Protein AF-A0AAX4ICZ7-F1 (afdb_monomer_lite)

Foldseek 3Di:
DDPDDQQKAWPDADPVDPADPPGDDPVNCPPPPFKDKDKDLPDDCLVQVVLVLLVVQHPDDDWHWHTWMWGDDDPTIMIMTMTTDDDDDDCVVCVVVDDPVVVVVVVVVVVRSVVSVVVRDDPPDPDGPPD

Secondary structure (DSSP, 8-state):
---PPPSEEEEEE-TTS-PPSSPP-TTT-TT-TTEEEEEETT--HHHHHHHHHHHHH-----PPEEEEEEEEETTEEEEEEEEE------HHHHHTT--HHHHHHHHHHHHHHHHHHHTSPP-SSSS-TT-

pLDDT: mean 88.65, std 12.39, range [39.0, 98.56]

Radius of gyration: 18.23 Å; chains: 1; bounding box: 46×34×51 Å

Organism: NCBI:txid34406

InterPro domains:
  IPR011009 Protein kinase-like domain superfamily [SSF56112] (32-123)
  IPR051678 Aminoglycoside Phosphotransferase Enzymes [PTHR21310] (30-130)

Sequence (131 aa):
MTEAAPPYDVLFLDRSQNQSNPLPTQNDIDGSEGLVIKFGVHVHPIEGHNMLYVGKLTTVPVPKPYVIYQHRKQQKVITYIVMQDVAGTTLVDLWGGLDHARKTAIVMTLRTYFDQLRQLPHPGYFGNIEG

Structure (mmCIF, N/CA/C/O backbone):
data_AF-A0AAX4ICZ7-F1
#
_entry.id   AF-A0AAX4ICZ7-F1
#
loop_
_atom_site.group_PDB
_atom_site.id
_atom_site.type_symbol
_atom_site.label_atom_id
_atom_site.label_alt_id
_atom_site.label_comp_id
_atom_site.label_asym_id
_atom_site.label_entity_id
_atom_site.label_seq_id
_atom_site.pdbx_PDB_ins_code
_atom_site.Cartn_x
_atom_site.Cartn_y
_atom_site.Cartn_z
_atom_site.occupancy
_atom_site.B_iso_or_equiv
_atom_site.auth_seq_id
_atom_site.auth_comp_id
_atom_site.auth_asym_id
_atom_site.auth_atom_id
_atom_site.pdbx_PDB_model_num
ATOM 1 N N . MET A 1 1 ? -22.268 -15.468 30.805 1.00 39.00 1 MET A N 1
ATOM 2 C CA . MET A 1 1 ? -20.944 -14.832 30.949 1.00 39.00 1 MET A CA 1
ATOM 3 C C . MET A 1 1 ? -20.851 -13.802 29.844 1.00 39.00 1 MET A C 1
ATOM 5 O O . MET A 1 1 ? -20.853 -14.183 28.685 1.00 39.00 1 MET A O 1
ATOM 9 N N . THR A 1 2 ? -20.958 -12.522 30.182 1.00 42.94 2 THR A N 1
ATOM 10 C CA . THR A 1 2 ? -20.857 -11.416 29.224 1.00 42.94 2 THR A CA 1
ATOM 11 C C . THR A 1 2 ? -19.398 -11.278 28.816 1.00 42.94 2 THR A C 1
ATOM 13 O O . THR A 1 2 ? -18.579 -10.856 29.630 1.00 42.94 2 THR A O 1
ATOM 16 N N . GLU A 1 3 ? -19.070 -11.695 27.596 1.00 46.62 3 GLU A N 1
ATOM 17 C CA . GLU A 1 3 ? -17.780 -11.405 26.976 1.00 46.62 3 GLU A CA 1
ATOM 18 C C . GLU A 1 3 ? -17.655 -9.879 26.906 1.00 46.62 3 GLU A C 1
ATOM 20 O O . GLU A 1 3 ? -18.453 -9.207 26.248 1.00 46.62 3 GLU A O 1
ATOM 25 N N . ALA A 1 4 ? -16.751 -9.311 27.708 1.00 56.94 4 ALA A N 1
ATOM 26 C CA . ALA A 1 4 ? -16.487 -7.883 27.671 1.00 56.94 4 ALA A CA 1
ATOM 27 C C . ALA A 1 4 ? -16.040 -7.534 26.249 1.00 56.94 4 ALA A C 1
ATOM 29 O O . ALA A 1 4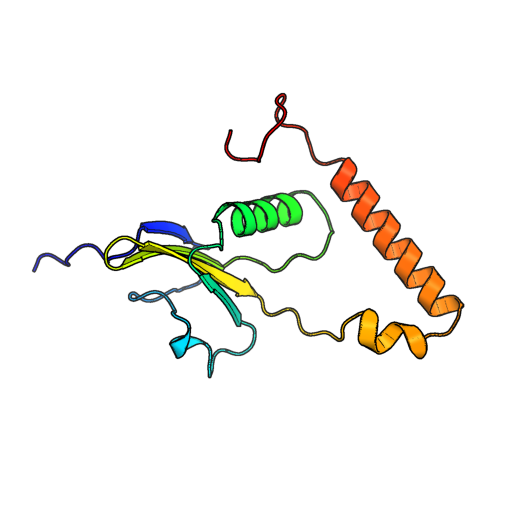 ? -15.165 -8.210 25.705 1.00 56.94 4 ALA A O 1
ATOM 30 N N . ALA A 1 5 ? -16.662 -6.516 25.647 1.00 59.00 5 ALA A N 1
ATOM 31 C CA . ALA A 1 5 ? -16.294 -6.070 24.311 1.00 59.00 5 ALA A CA 1
ATOM 32 C C . ALA A 1 5 ? -14.769 -5.851 24.252 1.00 59.00 5 ALA A C 1
ATOM 34 O O . ALA A 1 5 ? -14.211 -5.262 25.188 1.00 59.00 5 ALA A O 1
ATOM 35 N N . PRO A 1 6 ? -14.082 -6.355 23.212 1.00 63.69 6 PRO A N 1
ATOM 36 C CA . PRO A 1 6 ? -12.639 -6.206 23.104 1.00 63.69 6 PRO A CA 1
ATOM 37 C C . PRO A 1 6 ? -12.260 -4.714 23.157 1.00 63.69 6 PRO A C 1
ATOM 39 O O . PRO A 1 6 ? -13.010 -3.881 22.647 1.00 63.69 6 PRO A O 1
ATOM 42 N N . PRO A 1 7 ? -11.107 -4.339 23.744 1.00 80.62 7 PRO A N 1
ATOM 43 C CA . PRO A 1 7 ? -10.701 -2.939 23.935 1.00 80.62 7 PRO A CA 1
ATOM 44 C C . PRO A 1 7 ? -10.240 -2.258 22.627 1.00 80.62 7 PRO A C 1
ATOM 46 O O . PRO A 1 7 ? -9.425 -1.331 22.650 1.00 80.62 7 PRO A O 1
ATOM 49 N N . TYR A 1 8 ? -10.725 -2.743 21.482 1.00 87.56 8 TYR A N 1
ATOM 50 C CA . TYR A 1 8 ? -10.279 -2.385 20.146 1.00 87.56 8 TYR A CA 1
ATOM 51 C C . TYR A 1 8 ? -11.464 -2.043 19.244 1.00 87.56 8 TYR A C 1
ATOM 53 O O . TYR A 1 8 ? -12.433 -2.798 19.174 1.00 87.56 8 TYR A O 1
ATOM 61 N N . ASP A 1 9 ? -11.324 -0.964 18.481 1.00 91.50 9 ASP A N 1
ATOM 62 C CA . ASP A 1 9 ? -12.233 -0.618 17.392 1.00 91.50 9 ASP A CA 1
ATOM 63 C C . ASP A 1 9 ? -11.701 -1.249 16.099 1.00 91.50 9 ASP A C 1
ATOM 65 O O . ASP A 1 9 ? -10.654 -0.846 15.584 1.00 91.50 9 ASP A O 1
ATOM 69 N N . VAL A 1 10 ? -12.386 -2.272 15.581 1.00 92.56 10 VAL A N 1
ATOM 70 C CA . VAL A 1 10 ? -12.004 -2.945 14.328 1.00 92.56 10 VAL A CA 1
ATOM 71 C C . VAL A 1 10 ? -12.579 -2.177 13.144 1.00 92.56 10 VAL A C 1
ATOM 73 O O . VAL A 1 10 ? -13.793 -2.074 12.993 1.00 92.56 10 VAL A O 1
ATOM 76 N N . LEU A 1 11 ? -11.698 -1.655 12.294 1.00 94.38 11 LEU A N 1
ATOM 77 C CA . LEU A 1 11 ? -12.046 -0.844 11.125 1.00 94.38 11 LEU A CA 1
ATOM 78 C C . LEU A 1 11 ? -12.074 -1.679 9.839 1.00 94.38 11 LEU A C 1
ATOM 80 O O . LEU A 1 11 ? -12.870 -1.421 8.942 1.00 94.38 11 LEU A O 1
ATOM 84 N N . PHE A 1 12 ? -11.236 -2.714 9.763 1.00 94.50 12 PHE A N 1
ATOM 85 C CA . PHE A 1 12 ? -11.218 -3.678 8.668 1.00 94.50 12 PHE A CA 1
ATOM 86 C C . PHE A 1 12 ? -10.761 -5.050 9.167 1.00 94.50 12 PHE A C 1
ATOM 88 O O . PHE A 1 12 ? -9.839 -5.143 9.977 1.00 94.50 12 PHE A O 1
ATOM 95 N N . LEU A 1 13 ? -11.377 -6.108 8.640 1.00 92.94 13 LEU A N 1
ATOM 96 C CA . LEU A 1 13 ? -10.984 -7.497 8.859 1.00 92.94 13 LEU A CA 1
ATOM 97 C C . LEU A 1 13 ? -11.249 -8.298 7.578 1.00 92.94 13 LEU A C 1
ATOM 99 O O . LEU A 1 13 ? -12.397 -8.425 7.141 1.00 92.94 13 LEU A O 1
ATOM 103 N N . ASP A 1 14 ? -10.195 -8.855 6.989 1.00 91.19 14 ASP A N 1
ATOM 104 C CA . ASP A 1 14 ? -10.305 -9.839 5.919 1.00 91.19 14 ASP A CA 1
ATOM 105 C C . ASP A 1 14 ? -10.885 -11.131 6.507 1.00 91.19 14 ASP A C 1
ATOM 107 O O . ASP A 1 14 ? -10.213 -11.855 7.236 1.00 91.19 14 ASP A O 1
ATOM 111 N N . ARG A 1 15 ? -12.144 -11.436 6.180 1.00 85.75 15 ARG A N 1
ATOM 112 C CA . ARG A 1 15 ? -12.864 -12.607 6.711 1.00 85.75 15 ARG A CA 1
ATOM 113 C C . ARG A 1 15 ? -12.264 -13.948 6.284 1.00 85.75 15 ARG A C 1
ATOM 115 O O . ARG A 1 15 ? -12.629 -14.969 6.857 1.00 85.75 15 ARG A O 1
ATOM 122 N N . SER A 1 16 ? -11.393 -13.962 5.272 1.00 83.00 16 SER A N 1
ATOM 123 C CA . SER A 1 16 ? -10.638 -15.166 4.905 1.00 83.00 16 SER A CA 1
ATOM 124 C C . SER A 1 16 ? -9.529 -15.484 5.910 1.00 83.00 16 SER A C 1
ATOM 126 O O . SER A 1 16 ? -9.106 -16.633 6.015 1.00 83.00 16 SER A O 1
ATOM 128 N N . GLN A 1 17 ? -9.090 -14.486 6.679 1.00 73.25 17 GLN A N 1
ATOM 129 C CA . GLN A 1 17 ? -8.119 -14.658 7.744 1.00 73.25 17 GLN A CA 1
ATOM 130 C C . GLN A 1 17 ? -8.851 -15.118 9.002 1.00 73.25 17 GLN A C 1
ATOM 132 O O . GLN A 1 17 ? -9.657 -14.382 9.571 1.00 73.25 17 GLN A O 1
ATOM 137 N N . ASN A 1 18 ? -8.578 -16.349 9.435 1.00 70.31 18 ASN A N 1
ATOM 138 C CA . ASN A 1 18 ? -9.142 -16.916 10.657 1.00 70.31 18 ASN A CA 1
ATOM 139 C C . ASN A 1 18 ? -8.439 -16.303 11.884 1.00 70.31 18 ASN A C 1
ATOM 141 O O . ASN A 1 18 ? -7.602 -16.934 12.524 1.00 70.31 18 ASN A O 1
ATOM 145 N N . GLN A 1 19 ? -8.706 -15.021 12.133 1.00 71.06 19 GLN A N 1
ATOM 146 C CA . GLN A 1 19 ? -8.081 -14.230 13.191 1.00 71.06 19 GLN A CA 1
ATOM 147 C C . GLN A 1 19 ? -8.712 -14.548 14.550 1.00 71.06 19 GLN A C 1
ATOM 149 O O . GLN A 1 19 ? -9.929 -14.464 14.719 1.00 71.06 19 GLN A O 1
ATOM 154 N N . SER A 1 20 ? -7.876 -14.890 15.530 1.00 69.69 20 SER A N 1
ATOM 155 C CA . SER A 1 20 ? -8.279 -15.075 16.926 1.00 69.69 20 SER A CA 1
ATOM 156 C C . SER A 1 20 ? -8.441 -13.735 17.656 1.00 69.69 20 SER A C 1
ATOM 158 O O . SER A 1 20 ? -7.787 -12.752 17.317 1.00 69.69 20 SER A O 1
ATOM 160 N N . ASN A 1 21 ? -9.284 -13.707 18.693 1.00 70.75 21 ASN A N 1
ATOM 161 C CA . ASN A 1 21 ? -9.325 -12.635 19.693 1.00 70.75 21 ASN A CA 1
ATOM 162 C C . ASN A 1 21 ? -8.432 -13.054 20.884 1.00 70.75 21 ASN A C 1
ATOM 164 O O . ASN A 1 21 ? -8.640 -14.158 21.394 1.00 70.75 21 ASN A O 1
ATOM 168 N N . PRO A 1 22 ? -7.464 -12.240 21.351 1.00 78.12 22 PRO A N 1
ATOM 169 C CA . PRO A 1 22 ? -7.138 -10.873 20.927 1.00 78.12 22 PRO A CA 1
ATOM 170 C C . PRO A 1 22 ? -6.443 -10.788 19.562 1.00 78.12 22 PRO A C 1
ATOM 172 O O . PRO A 1 22 ? -5.724 -11.702 19.168 1.00 78.12 22 PRO A O 1
ATOM 175 N N . LEU A 1 23 ? -6.663 -9.666 18.862 1.00 84.25 23 LEU A N 1
ATOM 176 C CA . LEU A 1 23 ? -6.032 -9.381 17.568 1.00 84.25 23 LEU A CA 1
ATOM 177 C C . LEU A 1 23 ? -4.498 -9.265 17.694 1.00 84.25 23 LEU A C 1
ATOM 179 O O . LEU A 1 23 ? -4.026 -8.769 18.724 1.00 84.25 23 LEU A O 1
ATOM 183 N N . PRO A 1 24 ? -3.732 -9.642 16.648 1.00 83.69 24 PRO A N 1
ATOM 184 C CA . PRO A 1 24 ? -2.273 -9.614 16.662 1.00 83.69 24 PRO A CA 1
ATOM 185 C C . PRO A 1 24 ? -1.716 -8.228 16.966 1.00 83.69 24 PRO A C 1
ATOM 187 O O . PRO A 1 24 ? -2.038 -7.247 16.300 1.00 83.69 24 PRO A O 1
ATOM 190 N N . THR A 1 25 ? -0.824 -8.172 17.942 1.00 82.12 25 THR A N 1
ATOM 191 C CA . THR A 1 25 ? -0.043 -7.005 18.335 1.00 82.12 25 THR A CA 1
ATOM 192 C C . THR A 1 25 ? 1.401 -7.140 17.856 1.00 82.12 25 THR A C 1
ATOM 194 O O . THR A 1 25 ? 1.804 -8.165 17.313 1.00 82.12 25 THR A O 1
ATOM 197 N N . GLN A 1 26 ? 2.225 -6.117 18.103 1.00 79.38 26 GLN A N 1
ATOM 198 C CA . GLN A 1 26 ? 3.654 -6.147 17.765 1.00 79.38 26 GLN A CA 1
ATOM 199 C C . GLN A 1 26 ? 4.399 -7.378 18.323 1.00 79.38 26 GLN A C 1
ATOM 201 O O . GLN A 1 26 ? 5.389 -7.797 17.741 1.00 79.38 26 GLN A O 1
ATOM 206 N N . ASN A 1 27 ? 3.935 -7.938 19.447 1.00 79.06 27 ASN A N 1
ATOM 207 C CA . ASN A 1 27 ? 4.591 -9.066 20.107 1.00 79.06 27 ASN A CA 1
ATOM 208 C C . ASN A 1 27 ? 4.250 -10.413 19.448 1.00 79.06 27 ASN A C 1
ATOM 210 O O . ASN A 1 27 ? 4.919 -11.401 19.721 1.00 79.06 27 ASN A O 1
ATOM 214 N N . ASP A 1 28 ? 3.219 -10.457 18.602 1.00 74.56 28 ASP A N 1
ATOM 215 C CA . ASP A 1 28 ? 2.684 -11.695 18.024 1.00 74.56 28 ASP A CA 1
ATOM 216 C C . ASP A 1 28 ? 3.287 -12.009 16.639 1.00 74.56 28 ASP A C 1
ATOM 218 O O . ASP A 1 28 ? 3.081 -13.093 16.101 1.00 74.56 28 ASP A O 1
ATOM 222 N N . ILE A 1 29 ? 4.043 -11.067 16.058 1.00 67.94 29 ILE A N 1
ATOM 223 C CA . ILE A 1 29 ? 4.592 -11.163 14.692 1.00 67.94 29 ILE A CA 1
ATOM 224 C C . ILE A 1 29 ? 5.961 -11.846 14.656 1.00 67.94 29 ILE A C 1
ATOM 226 O O . ILE A 1 29 ? 6.394 -12.286 13.596 1.00 67.94 29 ILE A O 1
ATOM 230 N N . ASP A 1 30 ? 6.638 -11.970 15.802 1.00 59.72 30 ASP A N 1
ATOM 231 C CA . ASP A 1 30 ? 8.016 -12.486 15.900 1.00 59.72 30 ASP A CA 1
ATOM 232 C C . ASP A 1 30 ? 8.141 -13.981 15.509 1.00 59.72 30 ASP A C 1
ATOM 234 O O . ASP A 1 30 ? 9.221 -14.560 15.530 1.00 59.72 30 ASP A O 1
ATOM 238 N N . GLY A 1 31 ? 7.033 -14.619 15.109 1.00 57.75 31 GLY A N 1
ATOM 239 C CA . GLY A 1 31 ? 6.996 -15.969 14.539 1.00 57.75 31 GLY A CA 1
ATOM 240 C C . GLY A 1 31 ? 6.003 -16.167 13.388 1.00 57.75 31 GLY A C 1
ATOM 241 O O . GLY A 1 31 ? 5.777 -17.308 12.989 1.00 57.75 31 GLY A O 1
ATOM 242 N N . SER A 1 32 ? 5.381 -15.107 12.855 1.00 64.56 32 SER A N 1
ATOM 243 C CA . SER A 1 32 ? 4.423 -15.234 11.750 1.00 64.56 32 SER A CA 1
ATOM 244 C C . SER A 1 32 ? 5.099 -14.937 10.411 1.00 64.56 32 SER A C 1
ATOM 246 O O . SER A 1 32 ? 5.226 -13.777 10.016 1.00 64.56 32 SER A O 1
ATOM 248 N N . GLU A 1 33 ? 5.533 -15.985 9.706 1.00 75.25 33 GLU A N 1
ATOM 249 C CA . GLU A 1 33 ? 6.105 -15.845 8.363 1.00 75.25 33 GLU A CA 1
ATOM 250 C C . GLU A 1 33 ? 5.110 -15.152 7.416 1.00 75.25 33 GLU A C 1
ATOM 252 O O . GLU A 1 33 ? 3.941 -15.533 7.318 1.00 75.25 33 GLU A O 1
ATOM 257 N N . GLY A 1 34 ? 5.575 -14.119 6.706 1.00 85.44 34 GLY A N 1
ATOM 258 C CA . GLY A 1 34 ? 4.790 -13.431 5.678 1.00 85.44 34 GLY A CA 1
ATOM 259 C C . GLY A 1 34 ? 3.849 -12.326 6.175 1.00 85.44 34 GLY A C 1
ATOM 260 O O . GLY A 1 34 ? 3.037 -11.839 5.381 1.00 85.44 34 GLY A O 1
ATOM 261 N N . LEU A 1 35 ? 3.940 -11.912 7.445 1.00 89.06 35 LEU A N 1
ATOM 262 C CA . LEU A 1 35 ? 3.156 -10.808 8.012 1.00 89.06 35 LEU A CA 1
ATOM 263 C C . LEU A 1 35 ? 4.042 -9.706 8.595 1.00 89.06 35 LEU A C 1
ATOM 265 O O . LEU A 1 35 ? 5.074 -9.968 9.203 1.00 89.06 35 LEU A O 1
ATOM 269 N N . VAL A 1 36 ? 3.569 -8.466 8.485 1.00 91.81 36 VAL A N 1
ATOM 270 C CA . VAL A 1 36 ? 4.126 -7.298 9.175 1.00 91.81 36 VAL A CA 1
ATOM 271 C C . VAL A 1 36 ? 3.002 -6.463 9.781 1.00 91.81 36 VAL A C 1
ATOM 273 O O . VAL A 1 36 ? 1.881 -6.429 9.264 1.00 91.81 36 VAL A O 1
ATOM 276 N N . ILE A 1 37 ? 3.298 -5.751 10.871 1.00 93.56 37 ILE A N 1
ATOM 277 C CA . ILE A 1 37 ? 2.367 -4.787 11.465 1.00 93.56 37 ILE A CA 1
ATOM 278 C C . ILE A 1 37 ? 2.981 -3.398 11.427 1.00 93.56 37 ILE A C 1
ATOM 280 O O . ILE A 1 37 ? 4.041 -3.151 12.003 1.00 93.56 37 ILE A O 1
ATOM 284 N N . LYS A 1 38 ? 2.253 -2.461 10.821 1.00 94.94 38 LYS A N 1
ATOM 285 C CA . LYS A 1 38 ? 2.511 -1.033 10.980 1.00 94.94 38 LYS A CA 1
ATOM 286 C C . LYS A 1 38 ? 1.623 -0.490 12.089 1.00 94.94 38 LYS A C 1
ATOM 288 O O . LYS A 1 38 ? 0.406 -0.653 12.039 1.00 94.94 38 LYS A O 1
ATOM 293 N N . PHE A 1 39 ? 2.209 0.167 13.085 1.00 95.00 39 PHE A N 1
ATOM 294 C CA . PHE A 1 39 ? 1.439 0.696 14.205 1.00 95.00 39 PHE A CA 1
ATOM 295 C C . PHE A 1 39 ? 2.015 1.990 14.773 1.00 95.00 39 PHE A C 1
ATOM 297 O O . PHE A 1 39 ? 3.195 2.297 14.615 1.00 95.00 39 PHE A O 1
ATOM 304 N N . GLY A 1 40 ? 1.162 2.759 15.446 1.00 94.62 40 GLY A N 1
ATOM 305 C CA . GLY A 1 40 ? 1.566 3.982 16.131 1.00 94.62 40 GLY A CA 1
ATOM 306 C C . GLY A 1 40 ? 0.457 5.023 16.205 1.00 94.62 40 GLY A C 1
ATOM 307 O O . GLY A 1 40 ? -0.602 4.888 15.597 1.00 94.62 40 GLY A O 1
ATOM 308 N N . VAL A 1 41 ? 0.722 6.097 16.948 1.00 95.44 41 VAL A N 1
ATOM 309 C CA . VAL A 1 41 ? -0.205 7.237 17.089 1.00 95.44 41 VAL A CA 1
ATOM 310 C C . VAL A 1 41 ? -0.259 8.135 15.849 1.00 95.44 41 VAL A C 1
ATOM 312 O O . VAL A 1 41 ? -1.176 8.933 15.708 1.00 95.44 41 VAL A O 1
ATOM 315 N N . HIS A 1 42 ? 0.724 8.004 14.956 1.00 95.56 42 HIS A N 1
ATOM 316 C CA . HIS A 1 42 ? 0.806 8.725 13.680 1.00 95.56 42 HIS A CA 1
ATOM 317 C C . HIS A 1 42 ? 0.498 7.823 12.476 1.00 95.56 42 HIS A C 1
ATOM 319 O O . HIS A 1 42 ? 0.670 8.231 11.331 1.00 95.56 42 HIS A O 1
ATOM 325 N N . VAL A 1 43 ? 0.065 6.584 12.727 1.00 96.19 43 VAL A N 1
ATOM 326 C CA . VAL A 1 43 ? -0.439 5.690 11.686 1.00 96.19 43 VAL A CA 1
ATOM 327 C C . VAL A 1 43 ? -1.935 5.941 11.558 1.00 96.19 43 VAL A C 1
ATOM 329 O O . VAL A 1 43 ? -2.673 5.869 12.542 1.00 96.19 43 VAL A O 1
ATOM 332 N N . HIS A 1 44 ? -2.382 6.248 10.345 1.00 95.62 44 HIS A N 1
ATOM 333 C CA . HIS A 1 44 ? -3.781 6.546 10.063 1.00 95.62 44 HIS A CA 1
ATOM 334 C C . HIS A 1 44 ? -4.444 5.361 9.346 1.00 95.62 44 HIS A C 1
ATOM 336 O O . HIS A 1 44 ? -3.832 4.808 8.430 1.00 95.62 44 HIS A O 1
ATOM 342 N N . PRO A 1 45 ? -5.695 4.993 9.694 1.00 96.38 45 PRO A N 1
ATOM 343 C CA . PRO A 1 45 ? -6.420 3.902 9.030 1.00 96.38 45 PRO A CA 1
ATOM 344 C C . PRO A 1 45 ? -6.491 4.046 7.505 1.00 96.38 45 PRO A C 1
ATOM 346 O O . PRO A 1 45 ? -6.425 3.049 6.787 1.00 96.38 45 PRO A O 1
ATOM 349 N N . ILE A 1 46 ? -6.524 5.293 7.020 1.00 95.94 46 ILE A N 1
ATOM 350 C CA . ILE A 1 46 ? -6.543 5.632 5.594 1.00 95.94 46 ILE A CA 1
ATOM 351 C C . ILE A 1 46 ? -5.387 5.007 4.805 1.00 95.94 46 ILE A C 1
ATOM 353 O O . ILE A 1 46 ? -5.538 4.738 3.621 1.00 95.94 46 ILE A O 1
ATOM 357 N N . GLU A 1 47 ? -4.242 4.725 5.433 1.00 96.38 47 GLU A N 1
ATOM 358 C CA . GLU A 1 47 ? -3.141 4.023 4.770 1.00 96.38 47 GLU A CA 1
ATOM 359 C C . GLU A 1 47 ? -3.558 2.610 4.340 1.00 96.38 47 GLU A C 1
ATOM 361 O O . GLU A 1 47 ? -3.348 2.221 3.192 1.00 96.38 47 GLU A O 1
ATOM 366 N N . GLY A 1 48 ? -4.217 1.869 5.234 1.00 97.00 48 GLY A N 1
ATOM 367 C CA . GLY A 1 48 ? -4.749 0.544 4.932 1.00 97.00 48 GLY A CA 1
ATOM 368 C C . GLY A 1 48 ? -5.909 0.592 3.940 1.00 97.00 48 GLY A C 1
ATOM 369 O O . GLY A 1 48 ? -5.942 -0.197 2.997 1.00 97.00 48 GLY A O 1
ATOM 370 N N . HIS A 1 49 ? -6.820 1.558 4.082 1.00 96.19 49 HIS A N 1
ATOM 371 C CA . HIS A 1 49 ? -7.915 1.730 3.124 1.00 96.19 49 HIS A CA 1
ATOM 372 C C . HIS A 1 49 ? -7.405 2.087 1.719 1.00 96.19 49 HIS A C 1
ATOM 374 O O . HIS A 1 49 ? -7.898 1.537 0.733 1.00 96.19 49 HIS A O 1
ATOM 380 N N . ASN A 1 50 ? -6.369 2.926 1.610 1.00 95.81 50 ASN A N 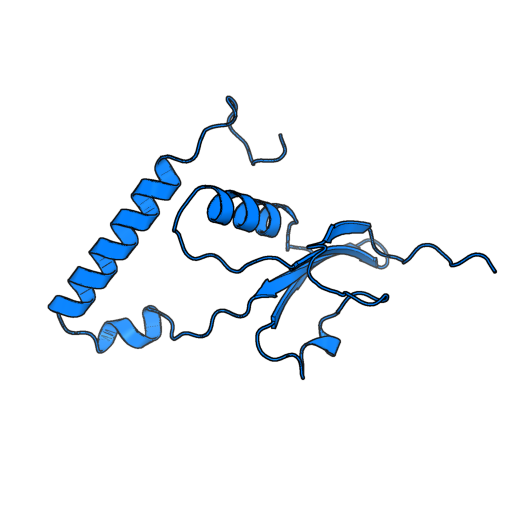1
ATOM 381 C CA . ASN A 1 50 ? -5.731 3.243 0.333 1.00 95.81 50 ASN A CA 1
ATOM 382 C C . ASN A 1 50 ? -5.094 2.001 -0.303 1.00 95.81 50 ASN A C 1
ATOM 384 O O . ASN A 1 50 ? -5.235 1.810 -1.509 1.00 95.81 50 ASN A O 1
ATOM 388 N N . MET A 1 51 ? -4.450 1.128 0.482 1.00 97.06 51 MET A N 1
ATOM 389 C CA . MET A 1 51 ? -3.920 -0.146 -0.028 1.00 97.06 51 MET A CA 1
ATOM 390 C C . MET A 1 51 ? -5.034 -1.044 -0.586 1.00 97.06 51 MET A C 1
ATOM 392 O O . MET A 1 51 ? -4.904 -1.557 -1.697 1.00 97.06 51 MET A O 1
ATOM 396 N N . LEU A 1 52 ? -6.161 -1.180 0.125 1.00 95.88 52 LEU A N 1
ATOM 397 C CA . LEU A 1 52 ? -7.322 -1.939 -0.364 1.00 95.88 52 LEU A CA 1
ATOM 398 C C . LEU A 1 52 ? -7.889 -1.348 -1.661 1.00 95.88 52 LEU A C 1
ATOM 400 O O . LEU A 1 52 ? -8.209 -2.085 -2.594 1.00 95.88 52 LEU A O 1
ATOM 404 N N . TYR A 1 53 ? -8.005 -0.023 -1.730 1.00 95.12 53 TYR A N 1
ATOM 405 C CA . TYR A 1 53 ? -8.537 0.683 -2.892 1.00 95.12 53 TYR A CA 1
ATOM 406 C C . TYR A 1 53 ? -7.629 0.539 -4.124 1.00 95.12 53 TYR A C 1
ATOM 408 O O . TYR A 1 53 ? -8.098 0.133 -5.189 1.00 95.12 53 TYR A O 1
ATOM 416 N N . VAL A 1 54 ? -6.325 0.795 -3.971 1.00 96.44 54 VAL A N 1
ATOM 417 C CA . VAL A 1 54 ? -5.330 0.660 -5.049 1.00 96.44 54 VAL A CA 1
ATOM 418 C C . VAL A 1 54 ? -5.241 -0.786 -5.533 1.00 96.44 54 VAL A C 1
ATOM 420 O O . VAL A 1 54 ? -5.295 -1.023 -6.741 1.00 96.44 54 VAL A O 1
ATOM 423 N N . GLY A 1 55 ? -5.163 -1.753 -4.614 1.00 96.25 55 GLY A N 1
ATOM 424 C CA . GLY A 1 55 ? -5.065 -3.174 -4.958 1.00 96.25 55 GLY A CA 1
ATOM 425 C C . GLY A 1 55 ? -6.321 -3.730 -5.635 1.00 96.25 55 GLY A C 1
ATOM 426 O O . GLY A 1 55 ? -6.234 -4.673 -6.414 1.00 96.25 55 GLY A O 1
ATOM 427 N N . LYS A 1 56 ? -7.495 -3.136 -5.382 1.00 95.19 56 LYS A N 1
ATOM 428 C CA . LYS A 1 56 ? -8.749 -3.524 -6.042 1.00 95.19 56 LYS A CA 1
ATOM 429 C C . LYS A 1 56 ? -8.851 -3.013 -7.482 1.00 95.19 56 LYS A C 1
ATOM 431 O O . LYS A 1 56 ? -9.512 -3.649 -8.298 1.00 95.19 56 LYS A O 1
ATOM 436 N N . LEU A 1 57 ? -8.274 -1.849 -7.775 1.00 96.62 57 LEU A N 1
ATOM 437 C CA . LEU A 1 57 ? -8.527 -1.118 -9.024 1.00 96.62 57 LEU A CA 1
ATOM 438 C C . LEU A 1 57 ? -7.332 -1.069 -9.978 1.00 96.62 57 LEU A C 1
ATOM 440 O O . LEU A 1 57 ? -7.474 -0.589 -11.099 1.00 96.62 57 LEU A O 1
ATOM 444 N N . THR A 1 58 ? -6.165 -1.548 -9.556 1.00 97.31 58 THR A N 1
ATOM 445 C CA . THR A 1 58 ? -4.936 -1.507 -10.355 1.00 97.31 58 THR A CA 1
ATOM 446 C C . THR A 1 58 ? -4.166 -2.815 -10.237 1.00 97.31 58 THR A C 1
ATOM 448 O O . THR A 1 58 ? -4.434 -3.640 -9.369 1.00 97.31 58 THR A O 1
ATOM 451 N N . THR A 1 59 ? -3.161 -2.989 -11.090 1.00 96.38 59 THR A N 1
ATOM 452 C CA . THR A 1 59 ? -2.165 -4.059 -10.971 1.00 96.38 59 THR A CA 1
ATOM 453 C C . THR A 1 59 ? -0.933 -3.610 -10.182 1.00 96.38 59 THR A C 1
ATOM 455 O O . THR A 1 59 ? 0.092 -4.291 -10.225 1.00 96.38 59 THR A O 1
ATOM 458 N N . VAL A 1 60 ? -0.970 -2.436 -9.540 1.00 97.44 60 VAL A N 1
ATOM 459 C CA . VAL A 1 60 ? 0.163 -1.930 -8.764 1.00 97.44 60 VAL A CA 1
ATOM 460 C C . VAL A 1 60 ? 0.327 -2.810 -7.526 1.00 97.44 60 VAL A C 1
ATOM 462 O O . VAL A 1 60 ? -0.626 -2.949 -6.756 1.00 97.44 60 VAL A O 1
ATOM 465 N N . PRO A 1 61 ? 1.512 -3.405 -7.306 1.00 95.12 61 PRO A N 1
ATOM 466 C CA . PRO A 1 61 ? 1.745 -4.220 -6.128 1.00 95.12 61 PRO A CA 1
ATOM 467 C C . PRO A 1 61 ? 1.726 -3.329 -4.883 1.00 95.12 61 PRO A C 1
ATOM 469 O O . PRO A 1 61 ? 2.547 -2.424 -4.734 1.00 95.12 61 PRO A O 1
ATOM 472 N N . VAL A 1 62 ? 0.784 -3.603 -3.985 1.00 96.50 62 VAL A N 1
ATOM 473 C CA . VAL A 1 62 ? 0.678 -3.002 -2.652 1.00 96.50 62 VAL A CA 1
ATOM 474 C C . VAL A 1 62 ? 0.535 -4.123 -1.619 1.00 96.50 62 VAL A C 1
ATOM 476 O O . VAL A 1 62 ? -0.044 -5.161 -1.953 1.00 96.50 62 VAL A O 1
ATOM 479 N N . PRO A 1 63 ? 1.041 -3.957 -0.383 1.00 96.44 63 PRO A N 1
ATOM 480 C CA . PRO A 1 63 ? 0.813 -4.936 0.674 1.00 96.44 63 PRO A CA 1
ATOM 481 C C . PRO A 1 63 ? -0.683 -5.177 0.867 1.00 96.44 63 PRO A C 1
ATOM 483 O O . PRO A 1 63 ? -1.457 -4.222 0.934 1.00 96.44 63 PRO A O 1
ATOM 486 N N . LYS A 1 64 ? -1.104 -6.442 0.969 1.00 95.56 64 LYS A N 1
ATOM 487 C CA . LYS A 1 64 ? -2.498 -6.781 1.272 1.00 95.56 64 LYS A CA 1
ATOM 488 C C . LYS A 1 64 ? -2.777 -6.547 2.764 1.00 95.56 64 LYS A C 1
ATOM 490 O O . LYS A 1 64 ? -2.197 -7.262 3.584 1.00 95.56 64 LYS A O 1
ATOM 495 N N . PRO A 1 65 ? -3.667 -5.613 3.147 1.00 96.06 65 PRO A N 1
ATOM 496 C CA . PRO A 1 65 ? -4.096 -5.484 4.534 1.00 96.06 65 PRO A CA 1
ATOM 497 C C . PRO A 1 65 ? -4.993 -6.665 4.905 1.00 96.06 65 PRO A C 1
ATOM 499 O O . PRO A 1 65 ? -5.860 -7.067 4.129 1.00 96.06 65 PRO A O 1
ATOM 502 N N . TYR A 1 66 ? -4.794 -7.198 6.104 1.00 94.38 66 TYR A N 1
ATOM 503 C CA . TYR A 1 66 ? -5.602 -8.267 6.687 1.00 94.38 66 TYR A CA 1
ATOM 504 C C . TYR A 1 66 ? -6.480 -7.746 7.815 1.00 94.38 66 TYR A C 1
ATOM 506 O O . TYR A 1 66 ? -7.639 -8.139 7.911 1.00 94.38 66 TYR A O 1
ATOM 514 N N . VAL A 1 67 ? -5.953 -6.838 8.640 1.00 94.81 67 VAL A N 1
ATOM 515 C CA . VAL A 1 67 ? -6.703 -6.202 9.729 1.00 94.81 67 VAL A CA 1
ATOM 516 C C . VAL A 1 67 ? -6.279 -4.752 9.876 1.00 94.81 67 VAL A C 1
ATOM 518 O O . VAL A 1 67 ? -5.088 -4.444 9.832 1.00 94.81 67 VAL A O 1
ATOM 521 N N . ILE A 1 68 ? -7.251 -3.870 10.097 1.00 95.81 68 ILE A N 1
ATOM 522 C CA . ILE A 1 68 ? -7.031 -2.497 10.550 1.00 95.81 68 ILE A CA 1
ATOM 523 C C . ILE A 1 68 ? -7.853 -2.316 11.817 1.00 95.81 68 ILE A C 1
ATOM 525 O O . ILE A 1 68 ? -9.070 -2.496 11.795 1.00 95.81 68 ILE A O 1
ATOM 529 N N . TYR A 1 69 ? -7.207 -1.968 12.921 1.00 95.00 69 TYR A N 1
ATOM 530 C CA . TYR A 1 69 ? -7.904 -1.723 14.178 1.00 95.00 69 TYR A CA 1
ATOM 531 C C . TYR A 1 69 ? -7.219 -0.628 14.989 1.00 95.00 69 TYR A C 1
ATOM 533 O O . TYR A 1 69 ? -6.052 -0.291 14.771 1.00 95.00 69 TYR A O 1
ATOM 541 N N . GLN 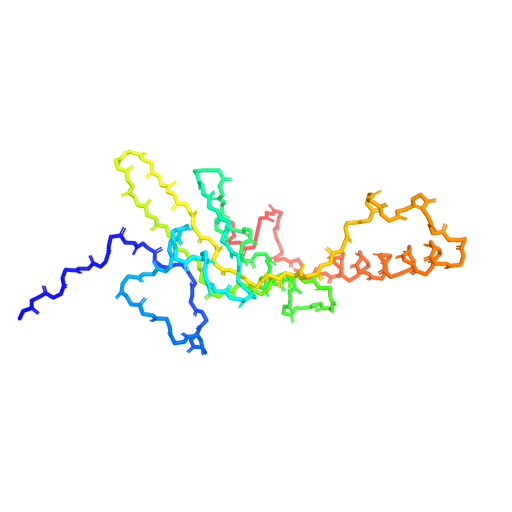A 1 70 ? -7.956 -0.053 15.930 1.00 95.00 70 GLN A N 1
ATOM 542 C CA . GLN A 1 70 ? -7.461 0.972 16.833 1.00 95.00 70 GLN A CA 1
ATOM 543 C C . GLN A 1 70 ? -7.594 0.526 18.281 1.00 95.00 70 GLN A C 1
ATOM 545 O O . GLN A 1 70 ? -8.592 -0.064 18.676 1.00 95.00 70 GLN A O 1
ATOM 550 N N . HIS A 1 71 ? -6.578 0.825 19.086 1.00 91.69 71 HIS A N 1
ATOM 551 C CA . HIS A 1 71 ? -6.599 0.625 20.529 1.00 91.69 71 HIS A CA 1
ATOM 552 C C . HIS A 1 71 ? -6.509 1.978 21.223 1.00 91.69 71 HIS A C 1
ATOM 554 O O . HIS A 1 71 ? -5.533 2.718 21.048 1.00 91.69 71 HIS A O 1
ATOM 560 N N . ARG A 1 72 ? -7.496 2.294 22.062 1.00 90.12 72 ARG A N 1
ATOM 561 C CA . ARG A 1 72 ? -7.425 3.453 22.949 1.00 90.12 72 ARG A CA 1
ATOM 562 C C . ARG A 1 72 ? -6.660 3.085 24.220 1.00 90.12 72 ARG A C 1
ATOM 564 O O . ARG A 1 72 ? -7.185 2.405 25.094 1.00 90.12 72 ARG A O 1
ATOM 571 N N . LYS A 1 73 ? -5.423 3.569 24.345 1.00 83.94 73 LYS A N 1
ATOM 572 C CA . LYS A 1 73 ? -4.627 3.473 25.579 1.00 83.94 73 LYS A CA 1
ATOM 573 C C . LYS A 1 73 ? -4.481 4.855 26.199 1.00 83.94 73 LYS A C 1
ATOM 575 O O . LYS A 1 73 ? -3.874 5.745 25.605 1.00 83.94 73 LYS A O 1
ATOM 580 N N . GLN A 1 74 ? -4.995 5.018 27.419 1.00 85.06 74 GLN A N 1
ATOM 581 C CA . GLN A 1 74 ? -5.017 6.304 28.126 1.00 85.06 74 GLN A CA 1
ATOM 582 C C . GLN A 1 74 ? -5.710 7.384 27.266 1.00 85.06 74 GLN A C 1
ATOM 584 O O . GLN A 1 74 ? -6.878 7.229 26.918 1.00 85.06 74 GLN A O 1
ATOM 589 N N . GLN A 1 75 ? -4.997 8.452 26.890 1.00 86.81 75 GLN A N 1
ATOM 590 C CA . GLN A 1 75 ? -5.492 9.521 26.013 1.00 86.81 75 GLN A CA 1
ATOM 591 C C . GLN A 1 75 ? -5.003 9.410 24.560 1.00 86.81 75 GLN A C 1
ATOM 593 O O . GLN A 1 75 ? -5.157 10.348 23.783 1.00 86.81 75 GLN A O 1
ATOM 598 N N . LYS A 1 76 ? -4.401 8.280 24.177 1.00 91.00 76 LYS A N 1
ATOM 599 C CA . LYS A 1 76 ? -3.868 8.055 22.830 1.00 91.00 76 LYS A CA 1
ATOM 600 C C . LYS A 1 76 ? -4.666 6.972 22.114 1.00 91.00 76 LYS A C 1
ATOM 602 O O . LYS A 1 76 ? -5.062 5.974 22.714 1.00 91.00 76 LYS A O 1
ATOM 607 N N . VAL A 1 77 ? -4.863 7.170 20.816 1.00 93.31 77 VAL A N 1
ATOM 608 C CA . VAL A 1 77 ? -5.368 6.145 19.901 1.00 93.31 77 VAL A CA 1
ATOM 609 C C . VAL A 1 77 ? -4.174 5.613 19.124 1.00 93.31 77 VAL A C 1
ATOM 611 O O . VAL A 1 77 ? -3.432 6.387 18.522 1.00 93.31 77 VAL A O 1
ATOM 614 N N . ILE A 1 78 ? -3.951 4.306 19.195 1.00 94.00 78 ILE A N 1
ATOM 615 C CA . ILE A 1 78 ? -2.892 3.622 18.454 1.00 94.00 78 ILE A CA 1
ATOM 616 C C . ILE A 1 78 ? -3.568 2.835 17.342 1.00 94.00 78 ILE A C 1
ATOM 618 O O . ILE A 1 78 ? -4.387 1.963 17.629 1.00 94.00 78 ILE A O 1
ATOM 622 N N . THR A 1 79 ? -3.229 3.140 16.095 1.00 95.94 79 THR A N 1
ATOM 623 C CA . THR A 1 79 ? -3.684 2.362 14.939 1.00 95.94 79 THR A CA 1
ATOM 624 C C . THR A 1 79 ? -2.726 1.206 14.707 1.00 95.94 79 THR A C 1
ATOM 626 O O . THR A 1 79 ? -1.517 1.377 14.856 1.00 95.94 79 THR A O 1
ATOM 629 N N . TYR A 1 80 ? -3.272 0.061 14.314 1.00 95.56 80 TYR A N 1
ATOM 630 C CA . TYR A 1 80 ? -2.552 -1.134 13.901 1.00 95.56 80 TYR A CA 1
ATOM 631 C C . TYR A 1 80 ? -3.056 -1.556 12.520 1.00 95.56 80 TYR A C 1
ATOM 633 O O . TYR A 1 80 ? -4.264 -1.658 12.301 1.00 95.56 80 TYR A O 1
ATOM 641 N N . ILE A 1 81 ? -2.128 -1.791 11.597 1.00 96.31 81 ILE A N 1
ATOM 642 C CA . ILE A 1 81 ? -2.382 -2.316 10.256 1.00 96.31 81 ILE A CA 1
ATOM 643 C C . ILE A 1 81 ? -1.580 -3.608 10.133 1.00 96.31 81 ILE A C 1
ATOM 645 O O . ILE A 1 81 ? -0.359 -3.564 9.985 1.00 96.31 81 ILE A O 1
ATOM 649 N N . VAL A 1 82 ? -2.267 -4.745 10.226 1.00 94.25 82 VAL A N 1
ATOM 650 C CA . VAL A 1 82 ? -1.697 -6.075 9.978 1.00 94.25 82 VAL A CA 1
ATOM 651 C C . VAL A 1 82 ? -1.794 -6.339 8.483 1.00 94.25 82 VAL A C 1
ATOM 653 O O 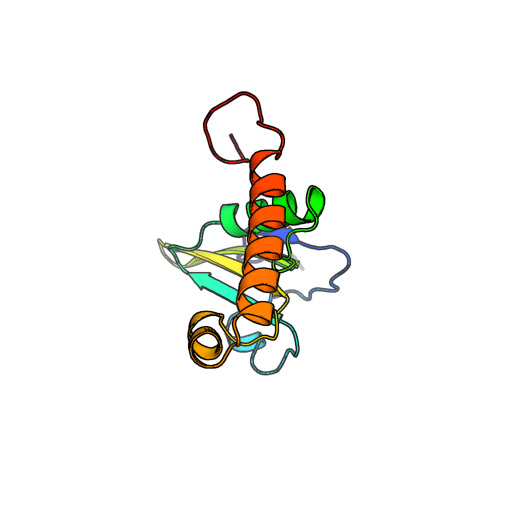. VAL A 1 82 ? -2.892 -6.293 7.925 1.00 94.25 82 VAL A O 1
ATOM 656 N N . MET A 1 83 ? -0.670 -6.599 7.824 1.00 95.12 83 MET A N 1
ATOM 657 C CA . MET A 1 83 ? -0.607 -6.710 6.368 1.00 95.12 83 MET A CA 1
ATOM 658 C C . MET A 1 83 ? 0.439 -7.727 5.909 1.00 95.12 83 MET A C 1
ATOM 660 O O . MET A 1 83 ? 1.257 -8.202 6.693 1.00 95.12 83 MET A O 1
ATOM 664 N N . GLN A 1 84 ? 0.380 -8.071 4.626 1.00 94.06 84 GLN A N 1
ATOM 665 C CA . GLN A 1 84 ? 1.354 -8.926 3.959 1.00 94.06 84 GLN A CA 1
ATOM 666 C C . GLN A 1 84 ? 2.773 -8.357 4.068 1.00 94.06 84 GLN A C 1
ATOM 668 O O . GLN A 1 84 ? 2.990 -7.184 3.762 1.00 94.06 84 GLN A O 1
ATOM 673 N N . ASP A 1 85 ? 3.733 -9.210 4.421 1.00 91.88 85 ASP A N 1
ATOM 674 C CA . ASP A 1 85 ? 5.150 -8.921 4.221 1.00 91.88 85 ASP A CA 1
ATOM 675 C C . ASP A 1 85 ? 5.519 -9.081 2.741 1.00 91.88 85 ASP A C 1
ATOM 677 O O . ASP A 1 85 ? 5.262 -10.120 2.123 1.00 91.88 85 ASP A O 1
ATOM 681 N N . VAL A 1 86 ? 6.110 -8.042 2.155 1.00 90.75 86 VAL A N 1
ATOM 682 C CA . VAL A 1 86 ? 6.531 -8.044 0.752 1.00 90.75 86 VAL A CA 1
ATOM 683 C C . VAL A 1 86 ? 8.041 -8.223 0.714 1.00 90.75 86 VAL A C 1
ATOM 685 O O . VAL A 1 86 ? 8.798 -7.253 0.762 1.00 90.75 86 VAL A O 1
ATOM 688 N N . ALA A 1 87 ? 8.472 -9.479 0.604 1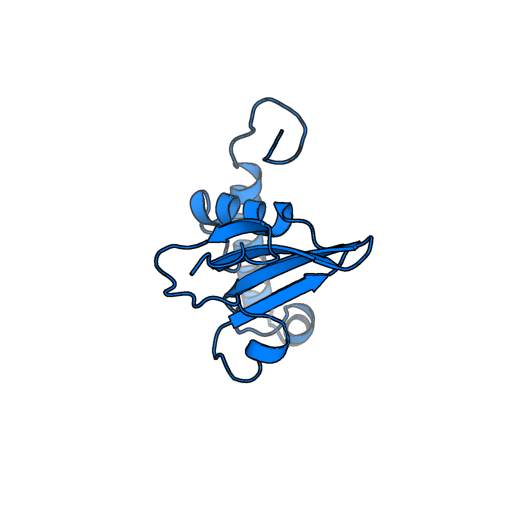.00 90.25 87 ALA A N 1
ATOM 689 C CA . ALA A 1 87 ? 9.883 -9.815 0.497 1.00 90.25 87 ALA A CA 1
ATOM 690 C C . ALA A 1 87 ? 10.519 -9.141 -0.729 1.00 90.25 87 ALA A C 1
ATOM 692 O O . ALA A 1 87 ? 10.038 -9.263 -1.859 1.00 90.25 87 ALA A O 1
ATOM 693 N N . GLY A 1 88 ? 11.633 -8.448 -0.514 1.00 90.31 88 GLY A N 1
ATOM 694 C CA . GLY A 1 88 ? 12.362 -7.790 -1.586 1.00 90.31 88 GLY A CA 1
ATOM 695 C C . GLY A 1 88 ? 13.555 -6.991 -1.087 1.00 90.31 88 GLY A C 1
ATOM 696 O O . GLY A 1 88 ? 13.734 -6.769 0.108 1.00 90.31 88 GLY A O 1
ATOM 697 N N . THR A 1 89 ? 14.381 -6.547 -2.029 1.00 94.31 89 THR A N 1
ATOM 698 C CA . THR A 1 89 ? 15.478 -5.608 -1.775 1.00 94.31 89 THR A CA 1
ATOM 699 C C . THR A 1 89 ? 15.069 -4.230 -2.268 1.00 94.31 89 THR A C 1
ATOM 701 O O . THR A 1 89 ? 14.417 -4.105 -3.309 1.00 94.31 89 THR A O 1
ATOM 704 N N . THR A 1 90 ? 15.440 -3.183 -1.534 1.00 95.94 90 THR A N 1
ATOM 705 C CA . THR A 1 90 ? 15.060 -1.828 -1.924 1.00 95.94 90 THR A CA 1
ATOM 706 C C . THR A 1 90 ? 15.752 -1.421 -3.225 1.00 95.94 90 THR A C 1
ATOM 708 O O . THR A 1 90 ? 16.866 -1.851 -3.536 1.00 95.94 90 THR A O 1
ATOM 711 N N . LEU A 1 91 ? 15.102 -0.541 -3.993 1.00 95.88 91 LEU A N 1
ATOM 712 C CA . LEU A 1 91 ? 15.747 0.041 -5.168 1.00 95.88 91 LEU A CA 1
ATOM 713 C C . LEU A 1 91 ? 16.991 0.844 -4.782 1.00 95.88 91 LEU A C 1
ATOM 715 O O . LEU A 1 91 ? 17.938 0.833 -5.552 1.00 95.88 91 LEU A O 1
ATOM 719 N N . VAL A 1 92 ? 17.019 1.491 -3.610 1.00 97.06 92 VAL A N 1
ATOM 720 C CA . VAL A 1 92 ? 18.189 2.248 -3.132 1.00 97.06 92 VAL A CA 1
ATOM 721 C C . VAL A 1 92 ? 19.422 1.348 -3.054 1.00 97.06 92 VAL A C 1
ATOM 723 O O . VAL A 1 92 ? 20.471 1.720 -3.578 1.00 97.06 92 VAL A O 1
ATOM 726 N N . ASP A 1 93 ? 19.270 0.149 -2.491 1.00 97.12 93 ASP A N 1
ATOM 727 C CA . ASP A 1 93 ? 20.376 -0.799 -2.333 1.00 97.12 93 ASP A CA 1
ATOM 728 C C . ASP A 1 93 ? 20.812 -1.400 -3.677 1.00 97.12 93 ASP A C 1
ATOM 730 O O . ASP A 1 93 ? 22.002 -1.574 -3.938 1.00 97.12 93 ASP A O 1
ATOM 734 N N . LEU A 1 94 ? 19.856 -1.699 -4.566 1.00 96.38 94 LEU A N 1
ATOM 735 C CA . LEU A 1 94 ? 20.150 -2.343 -5.849 1.00 96.38 94 LEU A CA 1
ATOM 736 C C . LEU A 1 94 ? 20.655 -1.375 -6.927 1.00 96.38 94 LEU A C 1
ATOM 738 O O . LEU A 1 94 ? 21.430 -1.784 -7.792 1.00 96.38 94 LEU A O 1
ATOM 742 N N . TRP A 1 95 ? 20.226 -0.108 -6.922 1.00 96.94 95 TRP A N 1
ATOM 743 C CA . TRP A 1 95 ? 20.339 0.788 -8.083 1.00 96.94 95 TRP A CA 1
ATOM 744 C C . TRP A 1 95 ? 21.769 0.965 -8.599 1.00 96.94 95 TRP A C 1
ATOM 746 O O . TRP A 1 95 ? 21.989 1.029 -9.814 1.00 96.94 95 TRP A O 1
ATOM 756 N N . GLY A 1 96 ? 22.751 1.029 -7.697 1.00 97.69 96 GLY A N 1
ATOM 757 C CA . GLY A 1 96 ? 24.164 1.179 -8.051 1.00 97.69 96 GLY A CA 1
ATOM 758 C C . GLY A 1 96 ? 24.714 0.012 -8.879 1.00 97.69 96 GLY A C 1
ATOM 759 O O . GLY A 1 96 ? 25.534 0.237 -9.765 1.00 97.69 96 GLY A O 1
ATOM 760 N N . GLY A 1 97 ? 24.222 -1.209 -8.646 1.00 97.06 97 GLY A N 1
ATOM 761 C CA . GLY A 1 97 ? 24.700 -2.438 -9.291 1.00 97.06 97 GLY A CA 1
ATOM 762 C C . GLY A 1 97 ? 23.944 -2.853 -10.557 1.00 97.06 97 GLY A C 1
ATOM 763 O O . GLY A 1 97 ? 24.296 -3.854 -11.179 1.00 97.06 97 GLY A O 1
ATOM 764 N N . LEU A 1 98 ? 22.895 -2.126 -10.949 1.00 97.81 98 LEU A N 1
ATOM 765 C CA . LEU A 1 98 ? 22.093 -2.468 -12.126 1.00 97.81 98 LEU A CA 1
ATOM 766 C C . LEU A 1 98 ? 22.693 -1.899 -13.416 1.00 97.81 98 LEU A C 1
ATOM 768 O O . LEU A 1 98 ? 23.044 -0.715 -13.489 1.00 97.81 98 LEU A O 1
ATOM 772 N N . ASP A 1 99 ? 22.715 -2.728 -14.460 1.00 98.19 99 ASP A N 1
ATOM 773 C CA . ASP A 1 99 ? 23.028 -2.295 -15.820 1.00 98.19 99 ASP A CA 1
ATOM 774 C C . ASP A 1 99 ? 21.929 -1.389 -16.412 1.00 98.19 99 ASP A C 1
ATOM 776 O O . ASP A 1 99 ? 20.834 -1.214 -15.863 1.00 98.19 99 ASP A O 1
ATOM 780 N N . HIS A 1 100 ? 22.238 -0.780 -17.557 1.00 98.38 100 HIS A N 1
ATOM 781 C CA . HIS A 1 100 ? 21.336 0.158 -18.218 1.00 98.38 100 HIS A CA 1
ATOM 782 C C . HIS A 1 100 ? 20.013 -0.487 -18.668 1.00 98.38 100 HIS A C 1
ATOM 784 O O . HIS A 1 100 ? 18.956 0.143 -18.568 1.00 98.38 100 HIS A O 1
ATOM 790 N N . ALA A 1 101 ? 20.047 -1.740 -19.132 1.00 98.44 101 ALA A N 1
ATOM 791 C CA . ALA A 1 101 ? 18.857 -2.440 -19.606 1.00 98.44 101 ALA A CA 1
ATOM 792 C C . ALA A 1 101 ? 17.882 -2.717 -18.449 1.00 98.44 101 ALA A C 1
ATOM 794 O O . ALA A 1 101 ? 16.690 -2.428 -18.556 1.00 98.44 101 ALA A O 1
ATOM 795 N N . ARG A 1 102 ? 18.393 -3.183 -17.304 1.00 98.19 102 ARG A N 1
ATOM 796 C CA . ARG A 1 102 ? 17.618 -3.422 -16.078 1.00 98.19 102 ARG A CA 1
ATOM 797 C C . ARG A 1 102 ? 17.034 -2.136 -15.506 1.00 98.19 102 ARG A C 1
ATOM 799 O O . ARG A 1 102 ? 15.858 -2.115 -15.151 1.00 98.19 102 ARG A O 1
ATOM 806 N N . LYS A 1 103 ? 17.813 -1.048 -15.465 1.00 98.50 103 LYS A N 1
ATOM 807 C CA . LYS A 1 103 ? 17.309 0.273 -15.043 1.00 98.50 103 LYS A CA 1
ATOM 808 C C . LYS A 1 103 ? 16.163 0.745 -15.931 1.00 98.50 103 LYS A C 1
ATOM 810 O O . LYS A 1 103 ? 15.132 1.171 -15.416 1.00 98.50 103 LYS A O 1
ATOM 815 N N . THR A 1 104 ? 16.321 0.619 -17.247 1.00 98.56 104 THR A N 1
ATOM 816 C CA . THR A 1 104 ? 15.278 0.977 -18.215 1.00 98.56 104 THR A CA 1
ATOM 817 C C . THR A 1 104 ? 14.007 0.161 -17.985 1.00 98.56 104 THR A C 1
ATOM 819 O O . THR A 1 104 ? 12.929 0.742 -17.879 1.00 98.56 104 THR A O 1
ATOM 822 N N . ALA A 1 105 ? 14.124 -1.158 -17.813 1.00 98.50 105 ALA A N 1
ATOM 823 C CA . ALA A 1 105 ? 12.979 -2.022 -17.529 1.00 98.50 105 ALA A CA 1
ATOM 824 C C . ALA A 1 105 ? 12.244 -1.618 -16.236 1.00 98.50 105 ALA A C 1
ATOM 826 O O . ALA A 1 105 ? 11.022 -1.486 -16.246 1.00 98.50 105 ALA A O 1
ATOM 827 N N . ILE A 1 106 ? 12.970 -1.341 -15.144 1.00 97.75 106 ILE A N 1
ATOM 828 C CA . ILE A 1 106 ? 12.374 -0.882 -13.875 1.00 97.75 106 ILE A CA 1
ATOM 829 C C . ILE A 1 106 ? 11.628 0.441 -14.062 1.00 97.75 106 ILE A C 1
ATOM 831 O O . ILE A 1 106 ? 10.498 0.578 -13.598 1.00 97.75 106 ILE A O 1
ATOM 835 N N . VAL A 1 107 ? 12.229 1.411 -14.756 1.00 98.12 107 VAL A N 1
ATOM 836 C CA . VAL A 1 107 ? 11.591 2.711 -15.013 1.00 98.12 107 VAL A CA 1
ATOM 837 C C . VAL A 1 107 ? 10.324 2.551 -15.852 1.00 98.12 107 VAL A C 1
ATOM 839 O O . VAL A 1 107 ? 9.327 3.211 -15.564 1.00 98.12 107 VAL A O 1
ATOM 842 N N . MET A 1 108 ? 10.323 1.662 -16.851 1.00 98.56 108 MET A N 1
ATOM 843 C CA . MET A 1 108 ? 9.120 1.364 -17.636 1.00 98.56 108 MET A CA 1
ATOM 844 C C . MET A 1 108 ? 8.014 0.765 -16.762 1.00 98.56 108 MET A C 1
ATOM 846 O O . MET A 1 108 ? 6.881 1.238 -16.824 1.00 98.56 108 MET A O 1
ATOM 850 N N . THR A 1 109 ? 8.345 -0.187 -15.888 1.00 98.31 109 THR A N 1
ATOM 851 C CA . THR A 1 109 ? 7.391 -0.756 -14.924 1.00 98.31 109 THR A CA 1
ATOM 852 C C . THR A 1 109 ? 6.822 0.313 -13.987 1.00 98.31 109 THR A C 1
ATOM 854 O O . THR A 1 109 ? 5.606 0.420 -13.837 1.00 98.31 109 THR A O 1
ATOM 857 N N . LEU A 1 110 ? 7.678 1.157 -13.396 1.00 98.00 110 LEU A N 1
ATOM 858 C CA . LEU A 1 110 ? 7.242 2.249 -12.519 1.00 98.00 110 LEU A CA 1
ATOM 859 C C . LEU A 1 110 ? 6.338 3.240 -13.254 1.00 98.00 110 LEU A C 1
ATOM 861 O O . LEU A 1 110 ? 5.324 3.667 -12.707 1.00 98.00 110 LEU A O 1
ATOM 865 N N . ARG A 1 111 ? 6.669 3.583 -14.504 1.00 98.50 111 ARG A N 1
ATOM 866 C CA . ARG A 1 111 ? 5.827 4.439 -15.343 1.00 98.50 111 ARG A CA 1
ATOM 867 C C . ARG A 1 111 ? 4.436 3.837 -15.512 1.00 98.50 111 ARG A C 1
ATOM 869 O O . ARG A 1 111 ? 3.460 4.530 -15.245 1.00 98.50 111 ARG A O 1
ATOM 876 N N . THR A 1 112 ? 4.347 2.558 -15.875 1.00 98.56 112 THR A N 1
ATOM 877 C CA . THR A 1 112 ? 3.065 1.852 -15.998 1.00 98.56 112 THR A CA 1
ATOM 878 C C . THR A 1 112 ? 2.269 1.886 -14.694 1.00 98.56 112 THR A C 1
ATOM 880 O O . THR A 1 112 ? 1.066 2.136 -14.729 1.00 98.56 112 THR A O 1
ATOM 883 N N . TYR A 1 113 ? 2.915 1.700 -13.539 1.00 98.38 113 TYR A N 1
ATOM 884 C CA . TYR A 1 113 ? 2.239 1.801 -12.243 1.00 98.38 113 TYR A CA 1
ATOM 885 C C . TYR A 1 113 ? 1.705 3.207 -11.970 1.00 98.38 113 TYR A C 1
ATOM 887 O O . TYR A 1 113 ? 0.543 3.359 -11.600 1.00 98.38 113 TYR A O 1
ATOM 895 N N . PHE A 1 114 ? 2.504 4.248 -12.206 1.00 98.12 114 PHE A N 1
ATOM 896 C CA . PHE A 1 114 ? 2.038 5.623 -12.031 1.00 98.12 114 PHE A CA 1
ATOM 897 C C . PHE A 1 114 ? 0.907 5.990 -12.991 1.00 98.12 114 PHE A C 1
ATOM 899 O O . PHE A 1 114 ? 0.001 6.725 -12.602 1.00 98.12 114 PHE A O 1
ATOM 906 N N . ASP A 1 115 ? 0.934 5.486 -14.223 1.00 98.25 115 ASP A N 1
ATOM 907 C CA . ASP A 1 115 ? -0.138 5.721 -15.188 1.00 98.25 115 ASP A CA 1
ATOM 908 C C . ASP A 1 115 ? -1.458 5.100 -14.712 1.00 98.25 115 ASP A C 1
ATOM 910 O O . ASP A 1 115 ? -2.494 5.756 -14.802 1.00 98.25 115 ASP A O 1
ATOM 914 N N . GLN A 1 116 ? -1.425 3.907 -14.110 1.00 98.06 116 GLN A N 1
ATOM 915 C CA . GLN A 1 116 ? -2.608 3.302 -13.488 1.00 98.06 116 GLN A CA 1
ATOM 916 C C . GLN A 1 116 ? -3.096 4.087 -12.265 1.00 98.06 116 GLN A C 1
ATOM 918 O O . GLN A 1 116 ? -4.290 4.351 -12.148 1.00 98.06 116 GLN A O 1
ATOM 923 N N . LEU A 1 117 ? -2.189 4.514 -11.377 1.00 96.38 117 LEU A N 1
ATOM 924 C CA . LEU A 1 117 ? -2.562 5.303 -10.195 1.00 96.38 117 LEU A CA 1
ATOM 925 C C . LEU A 1 117 ? -3.240 6.626 -10.574 1.00 96.38 117 LEU A C 1
ATOM 927 O O . LEU A 1 117 ? -4.188 7.041 -9.916 1.00 96.38 117 LEU A O 1
ATOM 931 N N . ARG A 1 118 ? -2.794 7.283 -11.652 1.00 95.25 118 ARG A N 1
ATOM 932 C CA . ARG A 1 118 ? -3.416 8.525 -12.148 1.00 95.25 118 ARG A CA 1
ATOM 933 C C . ARG A 1 118 ? -4.783 8.309 -12.796 1.00 95.25 118 ARG A C 1
ATOM 935 O O . ARG A 1 118 ? -5.531 9.271 -12.933 1.00 95.25 118 ARG A O 1
ATOM 942 N N . GLN A 1 119 ? -5.094 7.082 -13.206 1.00 94.38 119 GLN A N 1
ATOM 943 C CA . GLN A 1 119 ? -6.382 6.708 -13.795 1.00 94.38 119 GLN A CA 1
ATOM 944 C C . GLN A 1 119 ? -7.400 6.236 -12.750 1.00 94.38 119 GLN A C 1
ATOM 946 O O . GLN A 1 119 ? -8.530 5.907 -13.112 1.00 94.38 119 GLN A O 1
ATOM 951 N N . LEU A 1 120 ? -7.027 6.202 -11.464 1.00 93.06 120 LEU A N 1
ATOM 952 C CA . LEU A 1 120 ? -7.954 5.852 -10.394 1.00 93.06 120 LEU A CA 1
ATOM 953 C C . LEU A 1 120 ? -9.179 6.784 -10.408 1.00 93.06 120 LEU A C 1
ATOM 955 O O . LEU A 1 120 ? -9.027 8.000 -10.568 1.00 93.06 120 LEU A O 1
ATOM 959 N N . PRO A 1 121 ? -10.397 6.236 -10.245 1.00 88.94 121 PRO A N 1
ATOM 960 C CA . PRO A 1 121 ? -11.614 7.021 -10.349 1.00 88.94 121 PRO A CA 1
ATOM 961 C C . PRO A 1 121 ? -11.686 8.059 -9.230 1.00 88.94 121 PRO A C 1
ATOM 963 O O . PRO A 1 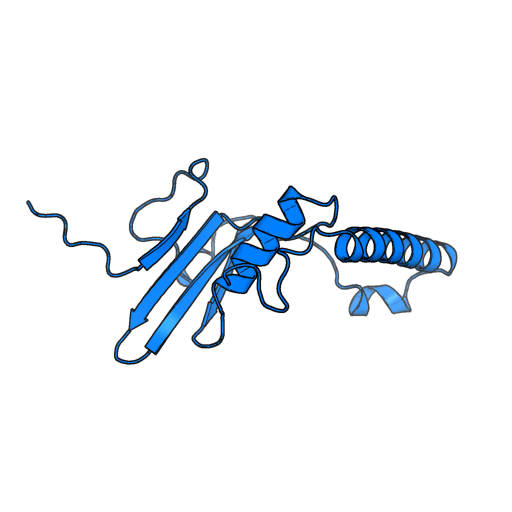121 ? -11.620 7.740 -8.044 1.00 88.94 121 PRO A O 1
ATOM 966 N N . HIS A 1 122 ? -11.860 9.318 -9.615 1.00 80.62 122 HIS A N 1
ATOM 967 C CA . HIS A 1 122 ? -12.025 10.407 -8.666 1.00 80.62 122 HIS A CA 1
ATOM 968 C C . HIS A 1 122 ? -13.430 10.360 -8.036 1.00 80.62 122 HIS A C 1
ATOM 970 O O . HIS A 1 122 ? -14.407 10.262 -8.783 1.00 80.62 122 HIS A O 1
ATOM 976 N N . PRO A 1 123 ? -13.579 10.480 -6.702 1.00 76.81 123 PRO A N 1
ATOM 977 C CA . PRO A 1 123 ? -14.888 10.427 -6.041 1.00 76.81 123 PRO A CA 1
ATOM 978 C C . PRO A 1 123 ? -15.757 11.682 -6.259 1.00 76.81 123 PRO A C 1
ATOM 980 O O . PRO A 1 123 ? -16.850 11.776 -5.709 1.00 76.81 123 PRO A O 1
ATOM 983 N N . GLY A 1 124 ? -15.298 12.648 -7.061 1.00 82.25 124 GLY A N 1
ATOM 984 C CA . GLY A 1 124 ? -16.032 13.881 -7.357 1.00 82.25 124 GLY A CA 1
ATOM 985 C C . GLY A 1 124 ? -15.801 15.012 -6.351 1.00 82.25 124 GLY A C 1
ATOM 986 O O . GLY A 1 124 ? -16.448 16.050 -6.458 1.00 82.25 124 GLY A O 1
ATOM 987 N N . TYR A 1 125 ? -14.874 14.839 -5.405 1.00 85.31 125 TYR A N 1
ATOM 988 C CA . TYR A 1 125 ? -14.389 15.888 -4.508 1.00 85.31 125 TYR A CA 1
ATOM 989 C C . TYR A 1 125 ? -12.890 15.730 -4.244 1.00 85.31 125 TYR A C 1
ATOM 991 O O . TYR A 1 125 ? -12.333 14.631 -4.285 1.00 85.31 125 TYR A O 1
ATOM 999 N N . PHE A 1 126 ? -12.234 16.842 -3.920 1.00 80.25 126 PHE A N 1
ATOM 1000 C CA . PHE A 1 126 ? -10.826 16.854 -3.539 1.00 80.25 126 PHE A CA 1
ATOM 1001 C C . PHE A 1 126 ? -10.667 16.456 -2.068 1.00 80.25 126 PHE A C 1
ATOM 1003 O O . PHE A 1 126 ? -10.918 17.264 -1.178 1.00 80.25 126 PHE A O 1
ATOM 1010 N N . GLY A 1 127 ? -10.236 15.221 -1.816 1.00 82.94 127 GLY A N 1
ATOM 1011 C CA . GLY A 1 127 ? -9.992 14.707 -0.469 1.00 82.94 127 GLY A CA 1
ATOM 1012 C C . GLY A 1 127 ? -9.456 13.275 -0.477 1.00 82.94 127 GLY A C 1
ATOM 1013 O O . GLY A 1 127 ? -8.956 12.795 -1.497 1.00 82.94 127 GLY A O 1
ATOM 1014 N N . ASN A 1 128 ? -9.517 12.607 0.677 1.00 82.44 128 ASN A N 1
ATOM 1015 C CA . ASN A 1 128 ? -9.163 11.188 0.798 1.00 82.44 128 ASN A CA 1
ATOM 1016 C C . ASN A 1 128 ? -10.332 10.300 0.323 1.00 82.44 128 ASN A C 1
ATOM 1018 O O . ASN A 1 128 ? -11.346 10.826 -0.104 1.00 82.44 128 ASN A O 1
ATOM 1022 N N . ILE A 1 129 ? -10.223 8.973 0.393 1.00 82.06 129 ILE A N 1
ATOM 1023 C CA . ILE A 1 129 ? -11.291 8.048 -0.047 1.00 82.06 129 ILE A CA 1
ATOM 1024 C C . ILE A 1 129 ? -12.451 7.864 0.955 1.00 82.06 129 ILE A C 1
ATOM 1026 O O . ILE A 1 129 ? -13.356 7.079 0.686 1.00 82.06 129 ILE A O 1
ATOM 1030 N N . GLU A 1 130 ? -12.425 8.543 2.102 1.00 77.75 130 GLU A N 1
ATOM 1031 C CA . GLU A 1 130 ? -13.444 8.439 3.159 1.00 77.75 130 GLU A CA 1
ATOM 1032 C C . GLU A 1 130 ? -14.437 9.616 3.182 1.00 77.75 130 GLU A C 1
ATOM 1034 O O . GLU A 1 130 ? -15.506 9.473 3.774 1.00 77.75 130 GLU A O 1
ATOM 1039 N N . GLY A 1 131 ? -14.130 10.734 2.515 1.00 61.34 131 GLY A N 1
ATOM 1040 C CA . GLY A 1 131 ? -14.968 11.943 2.488 1.00 61.34 131 GLY A CA 1
ATOM 1041 C C . GLY A 1 131 ? -14.275 13.114 3.148 1.00 61.34 131 GLY A C 1
ATOM 1042 O O . GLY A 1 131 ? -14.374 13.205 4.389 1.00 61.34 131 GLY A O 1
#